Protein AF-A0A3S4M6H4-F1 (afdb_monomer_lite)

Organism: Citrobacter koseri (NCBI:txid545)

InterPro domains:
  IPR003445 Cation transporter [PF02386] (10-66)

Radius of gyration: 14.08 Å; chains: 1; bounding box: 37×23×37 Å

Sequence (72 aa):
MLAIIATGVDDFSAFASVVATLNNLGPGLGVVADNFASMNPVAKWILIANMLFGRLEVFTLLVLFTPTFWRE

pLDDT: mean 82.78, std 5.7, range [57.28, 89.62]

Secondary structure (DSSP, 8-state):
-HHHHTTT--HHHHHHHHHHHHTT----SGGGSS-STTS-HHHHHHHHHHHHHHHH-HHHHHHHTSGGGG--

Foldseek 3Di:
DVQQVVVVDDPQQLVQLLVCLLCVVQAGDDPRNPHCPPGDPSNVVVSVVSNVCSVCPVVNVVVVVDVVNVPD

Structure (mmCIF, N/CA/C/O backbone):
data_AF-A0A3S4M6H4-F1
#
_entry.id   AF-A0A3S4M6H4-F1
#
loop_
_atom_site.group_PDB
_atom_site.id
_atom_site.type_symbol
_atom_site.label_atom_id
_atom_site.label_alt_id
_atom_site.label_comp_id
_atom_site.label_asym_id
_atom_site.label_entity_id
_atom_site.label_seq_id
_atom_site.pdbx_PDB_ins_code
_atom_site.Cartn_x
_atom_site.Cartn_y
_atom_site.Cartn_z
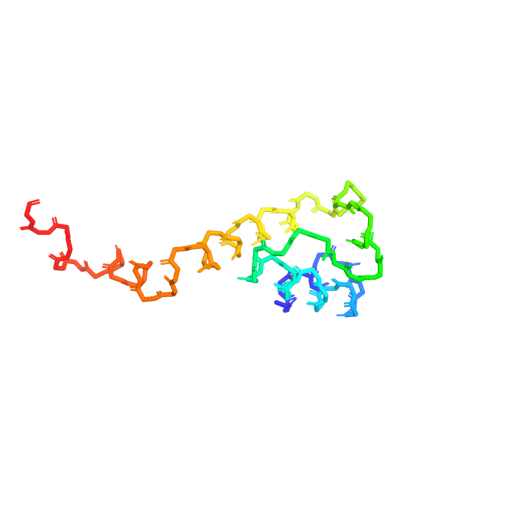_atom_site.occupancy
_atom_site.B_iso_or_equiv
_atom_site.auth_seq_id
_atom_site.auth_comp_id
_atom_site.auth_asym_id
_atom_site.auth_atom_id
_atom_site.pdbx_PDB_model_num
ATOM 1 N N . MET A 1 1 ? 6.749 -3.178 2.146 1.00 78.44 1 MET A N 1
ATOM 2 C CA . MET A 1 1 ? 8.001 -3.514 1.430 1.00 78.44 1 MET A CA 1
ATOM 3 C C . MET A 1 1 ? 8.107 -5.013 1.162 1.00 78.44 1 MET A C 1
ATOM 5 O O . MET A 1 1 ? 7.937 -5.387 0.012 1.00 78.44 1 MET A O 1
ATOM 9 N N . LEU A 1 2 ? 8.261 -5.874 2.182 1.00 83.25 2 LEU A N 1
ATOM 10 C CA . LEU A 1 2 ? 8.398 -7.335 1.997 1.00 83.25 2 LEU A CA 1
ATOM 11 C C . LEU A 1 2 ? 7.284 -7.967 1.140 1.00 83.25 2 LEU A C 1
ATOM 13 O O . LEU A 1 2 ? 7.557 -8.768 0.257 1.00 83.25 2 LEU A O 1
ATOM 17 N N . ALA A 1 3 ? 6.033 -7.546 1.353 1.00 84.50 3 ALA A N 1
ATOM 18 C CA . ALA A 1 3 ? 4.886 -8.047 0.596 1.00 84.50 3 ALA A CA 1
ATOM 19 C C . ALA A 1 3 ? 4.910 -7.669 -0.900 1.00 84.50 3 ALA A C 1
ATOM 21 O O . ALA A 1 3 ? 4.368 -8.403 -1.714 1.00 84.50 3 ALA A O 1
ATOM 22 N N . ILE A 1 4 ? 5.549 -6.553 -1.274 1.00 86.81 4 ILE A N 1
ATOM 23 C CA . ILE A 1 4 ? 5.693 -6.134 -2.680 1.00 86.81 4 ILE A CA 1
ATOM 24 C C . ILE A 1 4 ? 6.892 -6.839 -3.318 1.00 86.81 4 ILE A C 1
ATOM 26 O O . ILE A 1 4 ? 6.794 -7.312 -4.446 1.00 86.81 4 ILE A O 1
ATOM 30 N N . ILE A 1 5 ? 7.984 -7.019 -2.576 1.00 86.81 5 ILE A N 1
ATOM 31 C CA . ILE A 1 5 ? 9.127 -7.826 -3.031 1.00 86.81 5 ILE A CA 1
ATOM 32 C C . ILE A 1 5 ? 8.674 -9.268 -3.318 1.00 86.81 5 ILE A C 1
ATOM 34 O O . ILE A 1 5 ? 8.992 -9.828 -4.363 1.00 86.81 5 ILE A O 1
ATOM 38 N N . ALA A 1 6 ? 7.810 -9.832 -2.465 1.00 85.44 6 ALA A N 1
ATOM 39 C CA . ALA A 1 6 ? 7.216 -11.155 -2.671 1.00 85.44 6 ALA A CA 1
ATOM 40 C C . ALA A 1 6 ? 6.375 -11.277 -3.960 1.00 85.44 6 ALA A C 1
ATOM 42 O O . ALA A 1 6 ? 6.160 -12.385 -4.444 1.00 85.44 6 ALA A O 1
ATOM 43 N N . THR A 1 7 ? 5.917 -10.162 -4.545 1.00 83.56 7 THR A N 1
ATOM 44 C CA . THR A 1 7 ? 5.203 -10.158 -5.837 1.00 8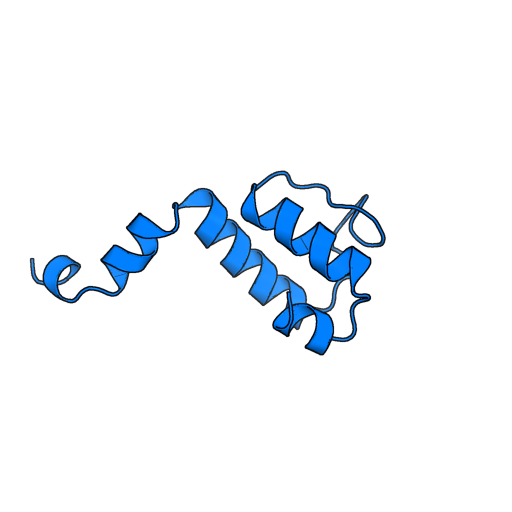3.56 7 THR A CA 1
ATOM 45 C C . THR A 1 7 ? 6.125 -10.129 -7.06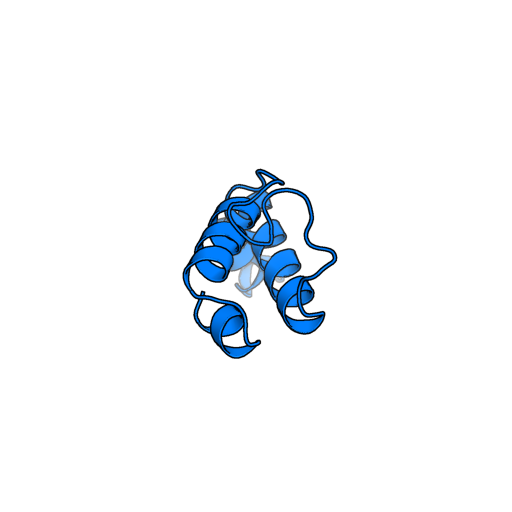2 1.00 83.56 7 THR A C 1
ATOM 47 O O . THR A 1 7 ? 5.620 -10.088 -8.187 1.00 83.56 7 THR A O 1
ATOM 50 N N . GLY A 1 8 ? 7.448 -10.182 -6.858 1.00 81.56 8 GLY A N 1
ATOM 51 C CA . GLY A 1 8 ? 8.463 -10.245 -7.916 1.00 81.56 8 GLY A CA 1
ATOM 52 C C . GLY A 1 8 ? 8.992 -8.886 -8.381 1.00 81.56 8 GLY A C 1
ATOM 53 O O . GLY A 1 8 ? 9.596 -8.808 -9.446 1.00 81.56 8 GLY A O 1
ATOM 54 N N . VAL A 1 9 ? 8.745 -7.820 -7.617 1.00 83.00 9 VAL A N 1
ATOM 55 C CA . VAL A 1 9 ? 9.241 -6.465 -7.911 1.00 83.00 9 VAL A CA 1
ATOM 56 C C . VAL A 1 9 ? 10.633 -6.294 -7.307 1.00 83.00 9 VAL A C 1
ATOM 58 O O . VAL A 1 9 ? 10.891 -6.789 -6.211 1.00 83.00 9 VAL A O 1
ATOM 61 N N . ASP A 1 10 ? 11.517 -5.582 -8.005 1.00 86.62 10 ASP A N 1
ATOM 62 C CA . ASP A 1 10 ? 12.855 -5.257 -7.514 1.00 86.62 10 ASP A CA 1
ATOM 63 C C . ASP A 1 10 ? 12.815 -4.432 -6.216 1.00 86.62 10 ASP A C 1
ATOM 65 O O . ASP A 1 10 ? 11.932 -3.594 -6.019 1.00 86.62 10 ASP A O 1
ATOM 69 N N . ASP A 1 11 ? 13.796 -4.643 -5.333 1.00 85.44 11 ASP A N 1
ATOM 70 C CA . ASP A 1 11 ? 13.840 -4.011 -4.006 1.00 85.44 11 ASP A CA 1
ATOM 71 C C . ASP A 1 11 ? 13.774 -2.479 -4.067 1.00 85.44 11 ASP A C 1
ATOM 73 O O . ASP A 1 11 ? 13.120 -1.845 -3.233 1.00 85.44 11 ASP A O 1
ATOM 77 N N . PHE A 1 12 ? 14.415 -1.875 -5.072 1.00 86.69 12 PHE A N 1
ATOM 78 C CA . PHE A 1 12 ? 14.448 -0.426 -5.238 1.00 86.69 12 PHE A CA 1
ATOM 79 C C . PHE A 1 12 ? 13.074 0.135 -5.626 1.00 86.69 12 PHE A C 1
ATOM 81 O O . PHE A 1 12 ? 12.574 1.051 -4.968 1.00 86.69 12 PHE A O 1
ATOM 88 N N . SER A 1 13 ? 12.411 -0.439 -6.630 1.00 85.75 13 SER A N 1
ATOM 89 C CA . SER A 1 13 ? 11.061 -0.035 -7.043 1.00 85.75 13 SER A CA 1
ATOM 90 C C . SER A 1 13 ? 10.016 -0.399 -5.989 1.00 85.75 13 SER A C 1
ATOM 92 O O . SER A 1 13 ? 9.048 0.341 -5.797 1.00 85.75 13 SER A O 1
ATOM 94 N N . ALA A 1 14 ? 10.207 -1.492 -5.246 1.00 88.31 14 ALA A N 1
ATOM 95 C CA . ALA A 1 14 ? 9.363 -1.848 -4.109 1.00 88.31 14 ALA A CA 1
ATOM 96 C C . ALA A 1 14 ? 9.465 -0.804 -2.988 1.00 88.31 14 ALA A C 1
ATOM 98 O O . ALA A 1 14 ? 8.446 -0.402 -2.429 1.00 88.31 14 ALA A O 1
ATOM 99 N N . PHE A 1 15 ? 10.666 -0.319 -2.671 1.00 88.19 15 PHE A N 1
ATOM 100 C CA . PHE A 1 15 ? 10.843 0.762 -1.702 1.00 88.19 15 PHE A CA 1
ATOM 101 C C . PHE A 1 15 ? 10.242 2.078 -2.209 1.00 88.19 15 PHE A C 1
ATOM 103 O O . PHE A 1 15 ? 9.431 2.698 -1.519 1.00 88.19 15 PHE A O 1
ATOM 110 N N . ALA A 1 16 ? 10.576 2.469 -3.438 1.00 88.75 16 ALA A N 1
ATOM 111 C CA . ALA A 1 16 ? 10.112 3.717 -4.028 1.00 88.75 16 ALA A CA 1
ATOM 112 C C . ALA A 1 16 ? 8.581 3.781 -4.151 1.00 88.75 16 ALA A C 1
ATOM 114 O O . ALA A 1 16 ? 7.978 4.802 -3.824 1.00 88.75 16 ALA A O 1
ATOM 115 N N . SER A 1 17 ? 7.937 2.684 -4.561 1.00 88.31 17 SER A N 1
ATOM 116 C CA . SER A 1 17 ? 6.473 2.595 -4.639 1.00 88.31 17 SER A CA 1
ATOM 117 C C . SER A 1 17 ? 5.807 2.715 -3.268 1.00 88.31 17 SER A C 1
ATOM 119 O O . SER A 1 17 ? 4.815 3.432 -3.137 1.00 88.31 17 SER A O 1
ATOM 121 N N . VAL A 1 18 ? 6.351 2.086 -2.221 1.00 89.00 18 VAL A N 1
ATOM 122 C CA . VAL A 1 18 ? 5.820 2.216 -0.850 1.00 89.00 18 VAL A CA 1
ATOM 123 C C . VAL A 1 18 ? 5.947 3.647 -0.351 1.00 89.00 18 VAL A C 1
ATOM 125 O O . VAL A 1 18 ? 4.972 4.190 0.158 1.00 89.00 18 VAL A O 1
ATOM 128 N N . VAL A 1 19 ? 7.115 4.274 -0.506 1.00 88.62 19 VAL A N 1
ATOM 129 C CA . VAL A 1 19 ? 7.339 5.652 -0.042 1.00 88.62 19 VAL A CA 1
ATOM 130 C C . VAL A 1 19 ? 6.425 6.631 -0.778 1.00 88.62 19 VAL A C 1
ATOM 132 O O . VAL A 1 19 ? 5.791 7.466 -0.132 1.00 88.62 19 VAL A O 1
ATOM 135 N N . ALA A 1 20 ? 6.298 6.499 -2.100 1.00 89.19 20 ALA A N 1
ATOM 136 C CA . ALA A 1 20 ? 5.432 7.356 -2.903 1.00 89.19 20 ALA A CA 1
ATOM 137 C C . ALA A 1 20 ? 3.951 7.211 -2.526 1.00 89.19 20 ALA A C 1
ATOM 139 O O . ALA A 1 20 ? 3.236 8.206 -2.432 1.00 89.19 20 ALA A O 1
ATOM 140 N N . THR A 1 21 ? 3.485 5.986 -2.275 1.00 88.81 21 THR A N 1
ATOM 141 C CA . THR A 1 21 ? 2.079 5.732 -1.926 1.00 88.81 21 THR A CA 1
ATOM 142 C C . THR A 1 21 ? 1.745 6.070 -0.478 1.00 88.81 21 THR A C 1
ATOM 144 O O . THR A 1 21 ? 0.671 6.606 -0.226 1.00 88.81 21 THR A O 1
ATOM 147 N N . LEU A 1 22 ? 2.668 5.857 0.462 1.00 87.62 22 LEU A N 1
ATOM 148 C CA . LEU A 1 22 ? 2.473 6.204 1.874 1.00 87.62 22 LEU A CA 1
ATOM 149 C C . LEU A 1 22 ? 2.442 7.723 2.081 1.00 87.62 22 LEU A C 1
ATOM 151 O O . LEU A 1 22 ? 1.641 8.220 2.859 1.00 87.62 22 LEU A O 1
ATOM 155 N N . ASN A 1 23 ? 3.253 8.476 1.336 1.00 86.75 23 ASN A N 1
ATOM 156 C CA . ASN A 1 23 ? 3.196 9.943 1.347 1.00 86.75 23 ASN A CA 1
ATOM 157 C C . ASN A 1 23 ? 2.106 10.508 0.422 1.00 86.75 23 ASN A C 1
ATOM 159 O O . ASN A 1 23 ? 1.996 11.722 0.275 1.00 86.75 23 ASN A O 1
ATOM 163 N N . ASN A 1 24 ? 1.323 9.639 -0.229 1.00 84.44 24 ASN A N 1
ATOM 164 C CA . ASN A 1 24 ? 0.309 10.007 -1.212 1.00 84.44 24 ASN A CA 1
ATOM 165 C C . ASN A 1 24 ? 0.841 10.986 -2.288 1.00 84.44 24 ASN A C 1
ATOM 167 O O . ASN A 1 24 ? 0.129 11.890 -2.726 1.00 84.44 24 ASN A O 1
ATOM 171 N N . LEU A 1 25 ? 2.110 10.804 -2.677 1.00 84.62 25 LEU A N 1
ATOM 172 C CA . LEU A 1 25 ? 2.870 11.654 -3.597 1.00 84.62 25 LEU A CA 1
ATOM 173 C C . LEU A 1 25 ? 2.404 11.459 -5.045 1.00 84.62 25 LEU A C 1
ATOM 175 O O . LEU A 1 25 ? 2.289 12.426 -5.789 1.00 84.62 25 LEU A O 1
ATOM 179 N N . GLY A 1 26 ? 2.116 10.211 -5.431 1.00 75.56 26 GLY A N 1
ATOM 180 C CA . GLY A 1 26 ? 1.775 9.826 -6.802 1.00 75.56 26 GLY A CA 1
ATOM 181 C C . GLY A 1 26 ? 2.954 9.154 -7.514 1.00 75.56 26 GLY A C 1
ATOM 182 O O . GLY A 1 26 ? 3.010 7.926 -7.502 1.00 75.56 26 GLY A O 1
ATOM 183 N N . PRO A 1 27 ? 3.895 9.900 -8.119 1.00 78.94 27 PRO A N 1
ATOM 184 C CA . PRO A 1 27 ? 5.018 9.321 -8.848 1.00 78.94 27 PRO A CA 1
ATOM 185 C C . PRO A 1 27 ? 6.060 8.717 -7.900 1.00 78.94 27 PRO A C 1
ATOM 187 O O . PRO A 1 27 ? 6.408 9.302 -6.872 1.00 78.94 27 PRO A O 1
ATOM 190 N N . GLY A 1 28 ? 6.542 7.524 -8.244 1.00 80.00 28 GLY A N 1
ATOM 191 C CA . GLY A 1 28 ? 7.632 6.857 -7.540 1.00 80.00 28 GLY A CA 1
ATOM 192 C C . GLY A 1 28 ? 8.986 7.082 -8.208 1.00 80.00 28 GLY A C 1
ATOM 193 O O . GLY A 1 28 ? 9.214 8.064 -8.906 1.00 80.00 28 GLY A O 1
ATOM 194 N N . LEU A 1 29 ? 9.901 6.141 -7.996 1.00 76.75 29 LEU A N 1
ATOM 195 C CA . LEU A 1 29 ? 11.205 6.071 -8.656 1.00 76.75 29 LEU A CA 1
ATOM 196 C C . LEU A 1 29 ? 11.391 4.661 -9.231 1.00 76.75 29 LEU A C 1
ATOM 198 O O . LEU A 1 29 ? 10.807 3.700 -8.728 1.00 76.75 29 LEU A O 1
ATOM 202 N N . GLY A 1 30 ? 12.194 4.532 -10.288 1.00 76.19 30 GLY A N 1
ATOM 203 C CA . GLY A 1 30 ? 12.395 3.257 -10.983 1.00 76.19 30 GLY A CA 1
ATOM 204 C C . GLY A 1 30 ? 11.226 2.905 -11.905 1.00 76.19 30 GLY A C 1
ATOM 205 O O . GLY A 1 30 ? 10.747 3.753 -12.656 1.00 76.19 30 GLY A O 1
ATOM 206 N N . VAL A 1 31 ? 10.746 1.661 -11.846 1.00 72.12 31 VAL A N 1
ATOM 207 C CA . VAL A 1 31 ? 9.697 1.142 -12.753 1.00 72.12 31 VAL A CA 1
AT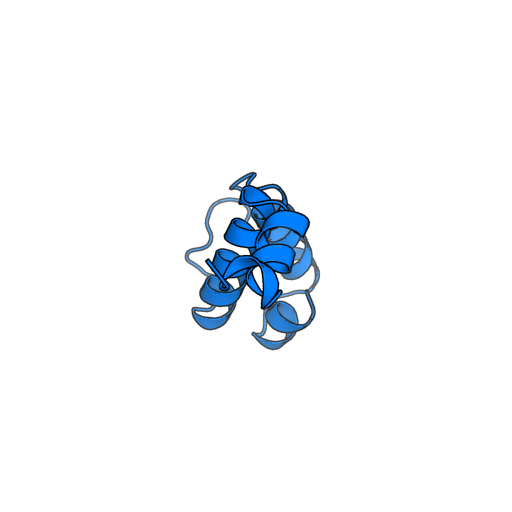OM 208 C C . VAL A 1 31 ? 8.349 1.863 -12.568 1.00 72.12 31 VAL A C 1
ATOM 210 O O . VAL A 1 31 ? 7.513 1.859 -13.466 1.00 72.12 31 VAL A O 1
ATOM 213 N N . VAL A 1 32 ? 8.162 2.532 -11.424 1.00 76.12 32 VAL A N 1
ATOM 214 C CA . VAL A 1 32 ? 6.973 3.326 -11.059 1.00 76.12 32 VAL A CA 1
ATOM 215 C C . VAL A 1 32 ? 7.186 4.841 -11.156 1.00 76.12 32 VAL A C 1
ATOM 217 O O . VAL A 1 32 ? 6.418 5.607 -10.575 1.00 76.12 32 VAL A O 1
ATOM 220 N N . ALA A 1 33 ? 8.244 5.289 -11.839 1.00 75.69 33 ALA A N 1
ATOM 221 C CA . ALA A 1 33 ? 8.528 6.717 -11.994 1.00 75.69 33 ALA A CA 1
ATOM 222 C C .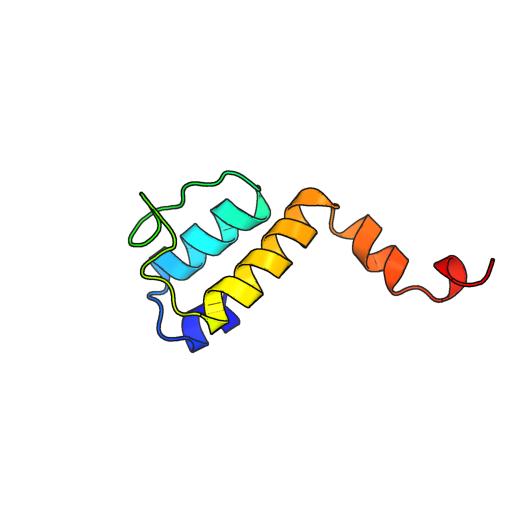 ALA A 1 33 ? 7.433 7.451 -12.780 1.00 75.69 33 ALA A C 1
ATOM 224 O O . ALA A 1 33 ? 7.046 8.554 -12.408 1.00 75.69 33 ALA A O 1
ATOM 225 N N . ASP A 1 34 ? 6.923 6.812 -13.835 1.00 73.06 34 ASP A N 1
ATOM 226 C CA . ASP A 1 34 ? 5.934 7.408 -14.735 1.00 73.06 34 ASP A CA 1
ATOM 227 C C . ASP A 1 34 ? 4.513 6.888 -14.454 1.00 73.06 34 ASP A C 1
ATOM 229 O O . ASP A 1 34 ? 3.561 7.659 -14.349 1.00 73.06 34 ASP A O 1
ATOM 233 N N . ASN A 1 35 ? 4.343 5.572 -14.265 1.00 79.94 35 ASN A N 1
ATOM 234 C CA . ASN A 1 35 ? 3.045 4.978 -13.935 1.00 79.94 35 ASN A CA 1
ATOM 235 C C . ASN A 1 35 ? 3.161 3.611 -13.229 1.00 79.94 35 ASN A C 1
ATOM 237 O O . ASN A 1 35 ? 4.182 2.936 -13.292 1.00 79.94 35 ASN A O 1
ATOM 241 N N . PHE A 1 36 ? 2.070 3.177 -12.584 1.00 83.88 36 PHE A N 1
ATOM 242 C CA . PHE A 1 36 ? 1.943 1.849 -11.955 1.00 83.88 36 PHE A CA 1
ATOM 243 C C . PHE A 1 36 ? 1.314 0.799 -12.894 1.00 83.88 36 PHE A C 1
ATOM 245 O O . PHE A 1 36 ? 0.815 -0.234 -12.432 1.00 83.88 36 PHE A O 1
ATOM 252 N N . ALA A 1 37 ? 1.259 1.048 -14.208 1.00 80.94 37 ALA A N 1
ATOM 253 C CA . ALA A 1 37 ? 0.553 0.163 -15.139 1.00 80.94 37 ALA A CA 1
ATOM 254 C C . ALA A 1 37 ? 1.247 -1.201 -15.259 1.00 80.94 37 ALA A C 1
ATOM 256 O O . ALA A 1 37 ? 0.575 -2.233 -15.206 1.00 80.94 37 ALA A O 1
ATOM 257 N N . SER A 1 38 ? 2.581 -1.185 -15.314 1.00 79.44 38 SER A N 1
ATOM 258 C CA . SER A 1 38 ? 3.476 -2.350 -15.360 1.00 79.44 38 SER A CA 1
ATOM 259 C C . SER A 1 38 ? 3.540 -3.145 -14.048 1.00 79.44 38 SER A C 1
ATOM 261 O O . SER A 1 38 ? 4.125 -4.225 -14.011 1.00 79.44 38 SER A O 1
ATOM 263 N N . MET A 1 39 ? 2.931 -2.639 -12.971 1.00 79.88 39 MET A N 1
ATOM 264 C CA . MET A 1 39 ? 2.952 -3.274 -11.657 1.00 79.88 39 MET A CA 1
ATOM 265 C C . MET A 1 39 ? 2.036 -4.506 -11.610 1.00 79.88 39 MET A C 1
ATOM 267 O O . MET A 1 39 ? 0.926 -4.501 -12.151 1.00 79.88 39 MET A O 1
ATOM 271 N N . ASN A 1 40 ? 2.464 -5.544 -10.888 1.00 83.94 40 ASN A N 1
ATOM 272 C CA . ASN A 1 40 ? 1.672 -6.752 -10.658 1.00 83.94 40 ASN A CA 1
ATOM 273 C C . ASN A 1 40 ? 0.305 -6.399 -10.006 1.00 83.94 40 ASN A C 1
ATOM 275 O O . ASN A 1 40 ? 0.274 -5.600 -9.062 1.00 83.94 40 ASN A O 1
ATOM 279 N N . PRO A 1 41 ? -0.834 -6.962 -10.465 1.00 85.69 41 PRO A N 1
ATOM 280 C CA . PRO A 1 41 ? -2.152 -6.730 -9.866 1.00 85.69 41 PRO A CA 1
ATOM 281 C C . PRO A 1 41 ? -2.206 -6.886 -8.341 1.00 85.69 41 PRO A C 1
ATOM 283 O O . PRO A 1 41 ? -2.846 -6.082 -7.665 1.00 85.69 41 PRO A O 1
ATOM 286 N N . VAL A 1 42 ? -1.505 -7.879 -7.785 1.00 87.56 42 VAL A N 1
ATOM 287 C CA . VAL A 1 42 ? -1.465 -8.108 -6.329 1.00 87.56 42 VAL A CA 1
ATOM 288 C C . VAL A 1 42 ? -0.748 -6.962 -5.610 1.00 87.56 42 VAL A C 1
ATOM 290 O O . VAL A 1 42 ? -1.227 -6.472 -4.589 1.00 87.56 42 VAL A O 1
ATOM 293 N N . ALA A 1 43 ? 0.356 -6.467 -6.175 1.00 87.38 43 ALA A N 1
ATOM 294 C CA . ALA A 1 43 ? 1.074 -5.319 -5.630 1.00 87.38 43 ALA A CA 1
ATOM 295 C C . ALA A 1 43 ? 0.221 -4.045 -5.660 1.00 87.38 43 ALA A C 1
ATOM 297 O O . ALA A 1 43 ? 0.255 -3.274 -4.704 1.00 87.38 43 ALA A O 1
ATOM 298 N N . LYS A 1 44 ? -0.600 -3.840 -6.701 1.00 87.56 44 LYS A N 1
ATOM 299 C CA . LYS A 1 44 ? -1.523 -2.693 -6.762 1.00 87.56 44 LYS A CA 1
ATOM 300 C C . LYS A 1 44 ? -2.520 -2.687 -5.605 1.00 87.56 44 LYS A C 1
ATOM 302 O O . LYS A 1 44 ? -2.721 -1.636 -5.010 1.00 87.56 44 LYS A O 1
ATOM 307 N N . TRP A 1 45 ? -3.087 -3.834 -5.233 1.00 89.62 45 TRP A N 1
ATOM 308 C CA . TRP A 1 45 ? -3.987 -3.919 -4.074 1.00 89.62 45 TRP A CA 1
ATOM 309 C C . TRP A 1 45 ? -3.302 -3.533 -2.762 1.00 89.62 45 TRP A C 1
ATOM 311 O O . TRP A 1 45 ? -3.861 -2.778 -1.967 1.00 89.62 45 TRP A O 1
ATOM 321 N N . ILE A 1 46 ? -2.066 -3.991 -2.564 1.00 88.94 46 ILE A N 1
ATOM 322 C CA . ILE A 1 46 ? -1.263 -3.630 -1.389 1.00 88.94 46 ILE A CA 1
ATOM 323 C C . ILE A 1 46 ? -0.972 -2.122 -1.384 1.00 88.94 46 ILE A C 1
ATOM 325 O O . ILE A 1 46 ? -1.083 -1.472 -0.347 1.00 88.94 46 ILE A O 1
ATOM 329 N N . LEU A 1 47 ? -0.631 -1.551 -2.540 1.00 88.50 47 LEU A N 1
ATOM 330 C CA . LEU A 1 47 ? -0.359 -0.121 -2.691 1.00 88.50 47 LEU A CA 1
ATOM 331 C C . LEU A 1 47 ? -1.609 0.743 -2.461 1.00 88.50 47 LEU A C 1
ATOM 333 O O . LEU A 1 47 ? -1.494 1.793 -1.837 1.00 88.50 47 LEU A O 1
ATOM 337 N N . ILE A 1 48 ? -2.797 0.297 -2.883 1.00 88.81 48 ILE A N 1
ATOM 338 C CA . ILE A 1 48 ? -4.073 0.977 -2.592 1.00 88.81 48 ILE A CA 1
ATOM 339 C C . ILE A 1 48 ? -4.317 1.028 -1.082 1.00 88.81 48 ILE A C 1
ATOM 341 O O . ILE A 1 48 ? -4.628 2.090 -0.543 1.00 88.81 48 ILE A O 1
ATOM 345 N N . ALA A 1 49 ? -4.128 -0.096 -0.383 1.00 87.94 49 ALA A N 1
ATOM 346 C CA . ALA A 1 49 ? -4.219 -0.113 1.073 1.00 87.94 49 ALA A CA 1
ATOM 347 C C . ALA A 1 49 ? -3.193 0.848 1.698 1.00 87.94 49 ALA A C 1
ATOM 349 O O . ALA A 1 49 ? -3.534 1.623 2.587 1.00 87.94 49 ALA A O 1
ATOM 350 N N . ASN A 1 50 ? -1.960 0.868 1.187 1.00 88.06 50 ASN A N 1
ATOM 351 C CA . ASN A 1 50 ? -0.912 1.769 1.663 1.00 88.06 50 ASN A CA 1
ATOM 352 C C . ASN A 1 50 ? -1.260 3.260 1.469 1.00 88.06 50 ASN A C 1
ATOM 354 O O . ASN A 1 50 ? -0.982 4.065 2.353 1.00 88.06 50 ASN A O 1
ATOM 358 N N . MET A 1 51 ? -1.917 3.631 0.363 1.00 89.38 51 MET A N 1
ATOM 359 C CA . MET A 1 51 ? -2.419 4.998 0.143 1.00 89.38 51 MET A CA 1
ATOM 360 C C . MET A 1 51 ? -3.508 5.383 1.149 1.00 89.38 51 MET A C 1
ATOM 362 O O . MET A 1 51 ? -3.517 6.508 1.643 1.00 89.38 51 MET A O 1
ATOM 366 N N . LEU A 1 52 ? -4.406 4.454 1.492 1.00 86.12 52 LEU A N 1
ATOM 367 C CA . LEU A 1 52 ? -5.406 4.663 2.544 1.00 86.12 52 LEU A CA 1
ATOM 368 C C . LEU A 1 52 ? -4.740 4.919 3.900 1.00 86.12 52 LEU A C 1
ATOM 370 O O . LEU A 1 52 ? -5.126 5.863 4.582 1.00 86.12 52 LEU A O 1
ATOM 374 N N . PHE A 1 53 ? -3.705 4.151 4.255 1.00 84.06 53 PHE A N 1
ATOM 375 C CA . PHE A 1 53 ? -2.915 4.394 5.469 1.00 84.06 53 PHE A CA 1
ATOM 376 C C . PHE A 1 53 ? -2.212 5.752 5.461 1.00 84.06 53 PHE A C 1
ATOM 378 O O . PHE A 1 53 ? -2.220 6.451 6.474 1.00 84.06 53 PHE A O 1
ATOM 385 N N . GLY A 1 54 ? -1.638 6.138 4.322 1.00 83.19 54 GLY A N 1
ATOM 386 C CA . GLY A 1 54 ? -1.011 7.445 4.141 1.00 83.19 54 GLY A CA 1
ATOM 387 C C . GLY A 1 54 ? -1.994 8.606 4.272 1.00 83.19 54 GLY A C 1
ATOM 388 O O . GLY A 1 54 ? -1.684 9.626 4.881 1.00 83.19 54 GLY A O 1
ATOM 389 N N . ARG A 1 55 ? -3.203 8.449 3.721 1.00 84.25 55 ARG A N 1
ATOM 390 C CA . ARG A 1 55 ? -4.216 9.509 3.679 1.00 84.25 55 ARG A CA 1
ATOM 391 C C . ARG A 1 55 ? -5.017 9.641 4.967 1.00 84.25 55 ARG A C 1
ATOM 393 O O . ARG A 1 55 ? -5.389 10.755 5.317 1.00 84.25 55 ARG A O 1
ATOM 400 N N . LEU A 1 56 ? -5.331 8.528 5.622 1.00 78.62 56 LEU A N 1
ATOM 401 C CA . LEU A 1 56 ? -6.153 8.519 6.829 1.00 78.62 56 LEU A CA 1
ATOM 402 C C . LEU A 1 56 ? -5.329 8.755 8.100 1.00 78.62 56 LEU A C 1
ATOM 404 O O . LEU A 1 56 ? -5.922 8.968 9.141 1.00 78.62 56 LEU A O 1
ATOM 408 N N . GLU A 1 57 ? -3.997 8.802 8.037 1.00 76.12 57 GLU A N 1
ATOM 409 C CA . GLU A 1 57 ? -3.111 8.714 9.205 1.00 76.12 57 GLU A CA 1
ATOM 410 C C . GLU A 1 57 ? -3.272 7.373 9.947 1.00 76.12 57 GLU A C 1
ATOM 412 O O . GLU A 1 57 ? -4.368 6.862 10.188 1.00 76.12 57 GLU A O 1
ATOM 417 N N . VAL A 1 58 ? -2.152 6.770 10.350 1.00 71.19 58 VAL A N 1
ATOM 418 C CA . VAL A 1 58 ? -2.135 5.413 10.931 1.00 71.19 58 VAL A CA 1
ATOM 419 C C . VAL A 1 58 ? -3.015 5.303 12.186 1.00 71.19 58 VAL A C 1
ATOM 421 O O . VAL A 1 58 ? -3.638 4.267 12.417 1.00 71.19 58 VAL A O 1
ATOM 424 N N . PHE A 1 59 ? -3.115 6.374 12.978 1.00 74.06 59 PHE A N 1
ATOM 425 C CA . PHE A 1 59 ? -3.903 6.385 14.208 1.00 74.06 59 PHE A CA 1
ATOM 426 C C . PHE A 1 59 ? -5.413 6.307 13.971 1.00 74.06 59 PHE A C 1
ATOM 428 O O . PHE A 1 59 ? -6.092 5.618 14.731 1.00 74.06 59 PHE A O 1
ATOM 435 N N . THR A 1 60 ? -5.956 6.941 12.927 1.00 77.50 60 THR A N 1
ATOM 436 C CA . THR A 1 60 ? -7.409 6.886 12.683 1.00 77.50 60 THR A CA 1
ATOM 437 C C . THR A 1 60 ? -7.839 5.487 12.237 1.00 77.50 60 THR A C 1
ATOM 439 O O . THR A 1 60 ? -8.867 4.981 12.684 1.00 77.50 60 THR A O 1
ATOM 442 N N . LEU A 1 61 ? -7.006 4.808 11.441 1.00 76.44 61 LEU A N 1
ATOM 443 C CA . LEU A 1 61 ? -7.240 3.419 11.050 1.00 76.44 61 LEU A CA 1
ATOM 444 C C . LEU A 1 61 ? -7.099 2.461 12.233 1.00 76.44 61 LEU A C 1
ATOM 446 O O . LEU A 1 61 ? -7.895 1.537 12.355 1.00 76.44 61 LEU A O 1
ATOM 450 N N . LEU A 1 62 ? -6.138 2.684 13.134 1.00 77.81 62 LEU A N 1
ATOM 451 C CA . LEU A 1 62 ? -6.017 1.889 14.363 1.00 77.81 62 LEU A CA 1
ATOM 452 C C . LEU A 1 62 ? -7.240 2.033 15.277 1.00 77.81 62 LEU A C 1
ATOM 454 O O . LEU A 1 62 ? -7.690 1.046 15.863 1.00 77.81 62 LEU A O 1
ATOM 458 N N . VAL A 1 63 ? -7.816 3.235 15.369 1.00 83.81 63 VAL A N 1
ATOM 459 C CA . VAL A 1 63 ? -9.057 3.466 16.126 1.00 83.81 63 VAL A CA 1
ATOM 460 C C . VAL A 1 63 ? -10.220 2.669 15.534 1.00 83.81 63 VAL A C 1
ATOM 462 O O . VAL A 1 63 ? -11.001 2.100 16.294 1.00 83.81 63 VAL A O 1
ATOM 465 N N . LEU A 1 64 ? -10.280 2.514 14.209 1.00 81.56 64 LEU A N 1
ATOM 466 C CA . LEU A 1 64 ? -11.287 1.685 13.542 1.00 81.56 64 LEU A CA 1
ATOM 467 C C . LEU A 1 64 ? -11.206 0.196 13.930 1.00 81.56 64 LEU A C 1
ATOM 469 O O . LEU A 1 64 ? -12.191 -0.520 13.814 1.00 81.56 64 LEU A O 1
ATOM 473 N N . PHE A 1 65 ? -10.067 -0.300 14.415 1.00 81.62 65 PHE A N 1
ATOM 474 C CA . PHE A 1 65 ? -9.953 -1.674 14.927 1.00 81.62 65 PHE A CA 1
ATOM 475 C C . PHE A 1 65 ? -10.251 -1.789 16.427 1.00 81.62 65 PHE A C 1
ATOM 477 O O . PHE A 1 65 ? -10.256 -2.890 16.977 1.00 81.62 65 PHE A O 1
ATOM 484 N N . THR A 1 66 ? -10.514 -0.671 17.105 1.00 86.06 66 THR A N 1
ATOM 485 C CA . THR A 1 66 ? -10.832 -0.662 18.532 1.00 86.06 66 THR A CA 1
ATOM 486 C C . THR A 1 66 ? -12.345 -0.823 18.723 1.00 86.06 66 THR A C 1
ATOM 488 O O . THR A 1 66 ? -13.112 -0.024 18.186 1.00 86.06 66 THR A O 1
ATOM 491 N N . PRO A 1 67 ? -12.821 -1.797 19.525 1.00 78.75 67 PRO A N 1
ATOM 492 C CA . PRO A 1 67 ? -14.256 -2.037 19.710 1.00 78.75 67 PRO A CA 1
ATOM 493 C C . PRO A 1 67 ? -14.994 -0.849 20.340 1.00 78.75 67 PRO A C 1
ATOM 495 O O . PRO A 1 67 ? -16.195 -0.717 20.144 1.00 78.75 67 PRO A 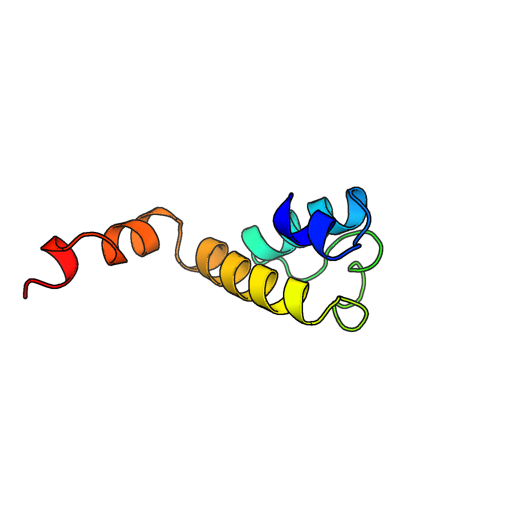O 1
ATOM 498 N N . THR A 1 68 ? -14.288 0.038 21.048 1.00 84.75 68 THR A N 1
ATOM 499 C CA . THR A 1 68 ? -14.827 1.294 21.593 1.00 84.75 68 THR A CA 1
ATOM 500 C C . THR A 1 68 ? -15.361 2.233 20.508 1.00 84.75 68 THR A C 1
ATOM 502 O O . THR A 1 68 ? -16.327 2.937 20.763 1.00 84.75 68 THR A O 1
ATOM 505 N N . PHE A 1 69 ? -14.780 2.230 19.303 1.00 81.50 69 PHE A N 1
ATOM 506 C CA . PHE A 1 69 ? -15.243 3.067 18.189 1.00 81.50 69 PHE A CA 1
ATOM 507 C C . PHE A 1 69 ? -16.606 2.619 17.636 1.00 81.50 69 PHE A C 1
ATOM 509 O O . PHE A 1 69 ? -17.379 3.440 17.165 1.00 81.50 69 PHE A O 1
ATOM 516 N N . TRP A 1 70 ? -16.910 1.322 17.717 1.00 84.69 70 TRP A N 1
ATOM 517 C CA . TRP A 1 70 ? -18.128 0.721 17.157 1.00 84.69 70 TRP A CA 1
ATOM 518 C C . TRP A 1 70 ? -19.256 0.547 18.175 1.00 84.69 70 TRP A C 1
ATOM 520 O O . TRP A 1 70 ? -20.265 -0.081 17.865 1.00 84.69 70 TRP A O 1
ATOM 530 N N . ARG A 1 71 ? -19.052 0.992 19.419 1.00 78.62 71 ARG A N 1
ATOM 531 C CA . ARG A 1 71 ? -19.958 0.705 20.540 1.00 78.62 71 ARG A CA 1
ATOM 532 C C . ARG A 1 71 ? -21.005 1.794 20.795 1.00 78.62 71 ARG A C 1
ATOM 534 O O . ARG A 1 71 ? -21.663 1.732 21.830 1.00 78.62 71 ARG A O 1
ATOM 541 N N . GLU A 1 72 ? -21.151 2.724 19.855 1.00 57.28 72 GLU A N 1
ATOM 542 C CA . GLU A 1 72 ? -22.246 3.699 19.755 1.00 57.28 72 GLU A CA 1
ATOM 543 C C . GLU A 1 72 ? -23.193 3.287 18.619 1.00 57.28 72 GLU A C 1
ATOM 545 O O . GLU A 1 72 ? -22.696 3.088 17.484 1.00 57.28 72 GLU A O 1
#